Protein AF-A0A382RBB5-F1 (afdb_monomer)

Secondary structure (DSSP, 8-state):
--------SEEEE--SHHHHHHHHHHHHH-TT--EEEE-SSSSTTTTTTTSS-------TTSPTT-HHHHHHHHHHHHHHHHHHHHT-----------

Structure (mmCIF, N/CA/C/O backbone):
data_AF-A0A382RBB5-F1
#
_entry.id   AF-A0A382RBB5-F1
#
loop_
_atom_site.group_PDB
_atom_site.id
_atom_site.type_symbol
_atom_site.label_atom_id
_atom_site.label_alt_id
_atom_site.label_comp_id
_atom_site.label_asym_id
_atom_site.label_entity_id
_atom_site.label_seq_id
_atom_site.pdbx_PDB_ins_code
_atom_site.Cartn_x
_atom_site.Cartn_y
_atom_site.Cartn_z
_atom_site.occupancy
_atom_site.B_iso_or_equiv
_atom_site.auth_seq_id
_atom_site.auth_comp_id
_atom_site.auth_asym_id
_atom_site.auth_atom_id
_atom_site.pdbx_PDB_model_num
ATOM 1 N N . MET A 1 1 ? -29.845 8.118 26.298 1.00 47.34 1 MET A N 1
ATOM 2 C CA . MET A 1 1 ? -28.795 8.586 25.368 1.00 47.3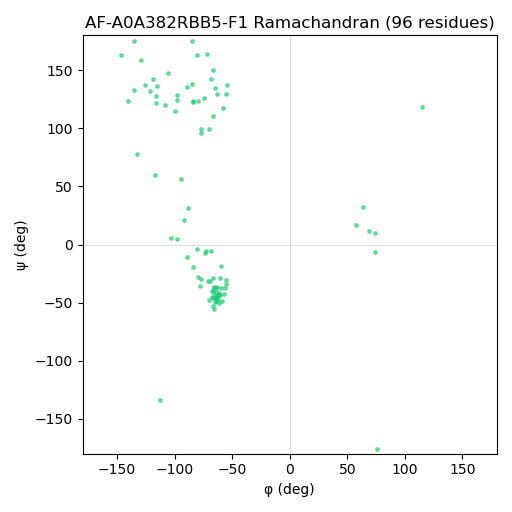4 1 MET A CA 1
ATOM 3 C C . MET A 1 1 ? -27.548 7.788 25.714 1.00 47.34 1 MET A C 1
ATOM 5 O O . MET A 1 1 ? -26.992 8.010 26.780 1.00 47.34 1 MET A O 1
ATOM 9 N N . GLY A 1 2 ? -27.246 6.733 24.952 1.00 50.22 2 GLY A N 1
ATOM 10 C CA . GLY A 1 2 ? -26.164 5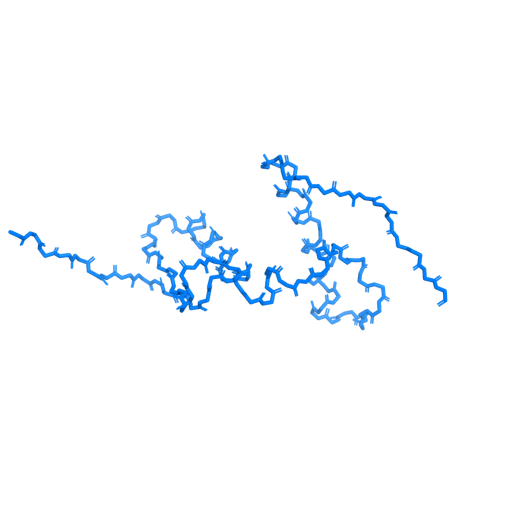.803 25.294 1.00 50.22 2 GLY A CA 1
ATOM 11 C C . GLY A 1 2 ? -24.810 6.506 25.255 1.00 50.22 2 GLY A C 1
ATOM 12 O O . GLY A 1 2 ? -24.540 7.273 24.333 1.00 50.22 2 GLY A O 1
ATOM 13 N N . THR A 1 3 ? -23.981 6.278 26.268 1.00 56.28 3 THR A N 1
ATOM 14 C CA . THR A 1 3 ? -22.579 6.700 26.286 1.00 56.28 3 THR A CA 1
ATOM 15 C C . THR A 1 3 ? -21.866 6.084 25.088 1.00 56.28 3 THR A C 1
ATOM 17 O O . THR A 1 3 ? -21.796 4.863 24.976 1.00 56.28 3 THR A O 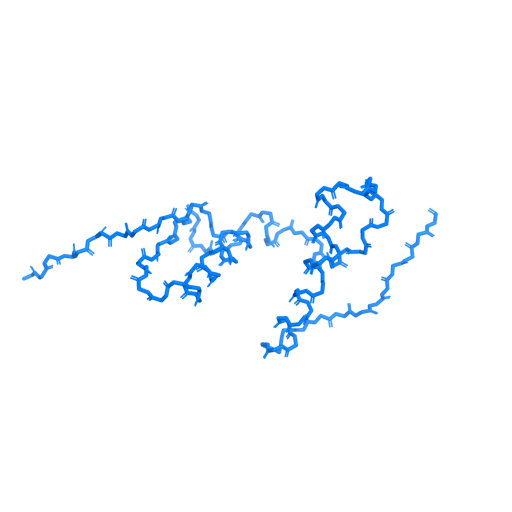1
ATOM 20 N N . ILE A 1 4 ? -21.357 6.918 24.179 1.00 63.81 4 ILE A N 1
ATOM 21 C CA . ILE A 1 4 ? -20.462 6.456 23.116 1.00 63.81 4 ILE A CA 1
ATOM 22 C C . ILE A 1 4 ? -19.177 5.997 23.805 1.00 63.81 4 ILE A C 1
ATOM 24 O O . ILE A 1 4 ? -18.449 6.822 24.358 1.00 63.81 4 ILE A O 1
ATOM 28 N N . ASP A 1 5 ? -18.923 4.692 23.798 1.00 70.19 5 ASP A N 1
ATOM 29 C CA . ASP A 1 5 ? -17.657 4.126 24.249 1.00 70.19 5 ASP A CA 1
ATOM 30 C C . ASP A 1 5 ? -16.576 4.506 23.224 1.00 70.19 5 ASP A C 1
ATOM 32 O O . ASP A 1 5 ? -16.512 3.954 22.128 1.00 70.19 5 ASP A O 1
ATOM 36 N N . LYS A 1 6 ? -15.793 5.547 23.535 1.00 70.75 6 LYS A N 1
ATOM 37 C CA . LYS A 1 6 ? -14.765 6.127 22.648 1.00 70.75 6 LYS A CA 1
ATOM 38 C C . LYS A 1 6 ? -13.377 5.504 22.855 1.00 70.75 6 LYS A C 1
ATOM 40 O O . LYS A 1 6 ? -12.377 6.143 22.533 1.00 70.75 6 LYS A O 1
ATOM 45 N N . GLN A 1 7 ? -13.293 4.305 23.430 1.00 88.69 7 GLN A N 1
ATOM 46 C CA . GLN A 1 7 ? -12.010 3.626 23.605 1.00 88.69 7 GLN A CA 1
ATOM 47 C C . GLN A 1 7 ? -11.613 2.860 22.343 1.00 88.69 7 GLN A C 1
ATOM 49 O O . GLN A 1 7 ? -12.348 1.994 21.868 1.00 88.69 7 GLN A O 1
ATOM 54 N N . TYR A 1 8 ? -10.426 3.187 21.840 1.00 95.19 8 TYR A N 1
ATOM 55 C CA . TYR A 1 8 ? -9.723 2.481 20.775 1.00 95.19 8 TYR A CA 1
ATOM 56 C C . TYR A 1 8 ? -8.395 1.973 21.330 1.00 95.19 8 TYR A C 1
ATOM 58 O O . TYR A 1 8 ? -7.750 2.679 22.106 1.00 95.19 8 TYR A O 1
ATOM 66 N N . ASP A 1 9 ? -7.981 0.781 20.912 1.00 96.62 9 ASP A N 1
ATOM 67 C CA . ASP A 1 9 ? -6.697 0.197 21.310 1.00 96.62 9 ASP A CA 1
ATOM 68 C C . ASP A 1 9 ? -5.543 0.817 20.515 1.00 96.62 9 ASP A C 1
ATOM 70 O O . ASP A 1 9 ? -4.450 1.031 21.039 1.00 96.62 9 ASP A O 1
ATOM 74 N N . VAL A 1 10 ? -5.794 1.131 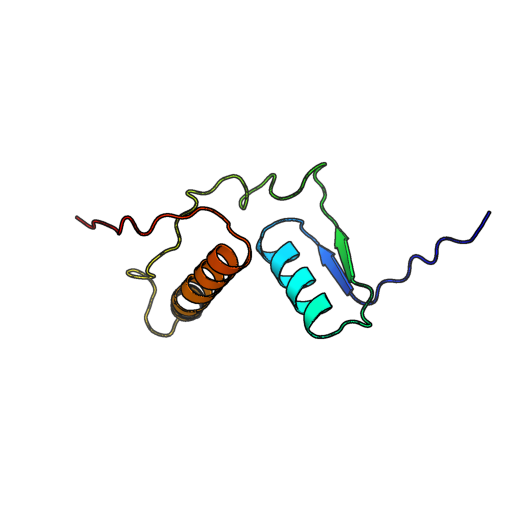19.237 1.00 97.88 10 VAL A N 1
ATOM 75 C CA . VAL A 1 10 ? -4.818 1.750 18.335 1.00 97.88 10 VAL A CA 1
ATOM 76 C C . VAL A 1 10 ? -5.480 2.873 17.550 1.00 97.88 10 VAL A C 1
ATOM 78 O O . VAL A 1 10 ? -6.548 2.703 16.963 1.00 97.88 10 VAL A O 1
ATOM 81 N N . VAL A 1 11 ? -4.809 4.021 17.490 1.00 98.06 11 VAL A N 1
ATOM 82 C CA . VAL A 1 11 ? -5.197 5.141 16.631 1.00 98.06 11 VAL A CA 1
ATOM 83 C C . VAL A 1 11 ? -4.092 5.378 15.610 1.00 98.06 11 VAL A C 1
ATOM 85 O O . VAL A 1 11 ? -2.950 5.650 15.974 1.00 98.06 11 VAL A O 1
ATOM 88 N N . VAL A 1 12 ? -4.435 5.294 14.327 1.00 98.50 12 VAL A N 1
ATOM 89 C CA . VAL A 1 12 ? -3.550 5.626 13.208 1.00 98.50 12 VAL A CA 1
ATOM 90 C C . VAL A 1 12 ? -3.868 7.041 12.738 1.00 98.50 12 VAL A C 1
ATOM 92 O O . VAL A 1 12 ? -5.012 7.361 12.421 1.00 98.50 12 VAL A O 1
ATOM 95 N N . VAL A 1 13 ? -2.859 7.909 12.705 1.00 98.38 13 VAL A N 1
ATOM 96 C CA . VAL A 1 13 ? -3.013 9.305 12.277 1.00 98.38 13 VAL A CA 1
ATOM 97 C C . VAL A 1 13 ? -2.540 9.444 10.830 1.00 98.38 13 VAL A C 1
ATOM 99 O O . VAL A 1 13 ? -1.358 9.268 10.539 1.00 98.38 13 VAL A O 1
ATOM 102 N N . GLY A 1 14 ? -3.471 9.775 9.937 1.00 98.62 14 GLY A N 1
ATOM 103 C CA . GLY A 1 14 ? -3.278 9.956 8.500 1.00 98.62 14 GLY A CA 1
ATOM 104 C C . GLY A 1 14 ? -4.042 8.921 7.668 1.00 98.62 14 GLY A C 1
ATOM 105 O O . GLY A 1 14 ? -3.745 7.732 7.708 1.00 98.62 14 GLY A O 1
ATOM 106 N N . GLY A 1 15 ? -4.971 9.387 6.837 1.00 98.50 15 GLY A N 1
ATOM 107 C CA . GLY A 1 15 ? -5.745 8.620 5.856 1.00 98.50 15 GLY A CA 1
ATOM 108 C C . GLY A 1 15 ? -5.057 8.505 4.491 1.00 98.50 15 GLY A C 1
ATOM 109 O O . GLY A 1 15 ? -5.717 8.487 3.454 1.00 98.50 15 GLY A O 1
ATOM 110 N N . GLY A 1 16 ? -3.723 8.476 4.465 1.00 98.50 16 GLY A N 1
ATOM 111 C CA . GLY A 1 16 ? -2.944 8.126 3.274 1.00 98.50 16 GLY A CA 1
ATOM 112 C C . GLY A 1 16 ? -2.765 6.611 3.132 1.00 98.50 16 GLY A C 1
ATOM 113 O O . GLY A 1 16 ? -3.113 5.850 4.033 1.00 98.50 16 GLY A O 1
ATOM 114 N N . ILE A 1 17 ? -2.150 6.163 2.033 1.00 97.88 17 ILE A N 1
ATOM 115 C CA . ILE A 1 17 ? -1.964 4.729 1.738 1.00 97.88 17 ILE A CA 1
ATOM 116 C C . ILE A 1 17 ? -1.236 3.980 2.857 1.00 97.88 17 ILE A C 1
ATOM 118 O O . ILE A 1 17 ? -1.606 2.860 3.180 1.00 97.88 17 ILE A O 1
ATOM 122 N N . ILE A 1 18 ? -0.243 4.609 3.496 1.00 97.94 18 ILE A N 1
ATOM 123 C CA . ILE A 1 18 ? 0.493 3.994 4.607 1.00 97.94 18 ILE A CA 1
ATOM 124 C C . ILE A 1 18 ? -0.410 3.810 5.827 1.00 97.94 18 ILE A C 1
ATOM 126 O O . ILE A 1 18 ? -0.405 2.735 6.422 1.00 97.94 18 ILE A O 1
ATOM 130 N N . GLY A 1 19 ? -1.201 4.825 6.186 1.00 98.62 19 GLY A N 1
ATOM 131 C CA . GLY A 1 19 ? -2.108 4.739 7.328 1.00 98.62 19 GLY A CA 1
ATOM 132 C C . GLY A 1 19 ? -3.194 3.692 7.103 1.00 98.62 19 GLY A C 1
ATOM 133 O O . GLY A 1 19 ? -3.352 2.789 7.919 1.00 98.62 19 GLY A O 1
ATOM 134 N N . LEU A 1 20 ? -3.857 3.734 5.945 1.00 98.44 20 LEU A N 1
ATOM 135 C CA . LEU A 1 20 ? -4.909 2.777 5.597 1.00 98.44 20 LEU A CA 1
ATOM 136 C C . LEU A 1 20 ? -4.383 1.338 5.488 1.00 98.44 20 LEU A C 1
ATOM 138 O O . LEU A 1 20 ? -5.001 0.433 6.043 1.00 98.44 20 LEU A O 1
ATOM 142 N N . ALA A 1 21 ? -3.226 1.114 4.852 1.00 98.06 21 ALA A N 1
ATOM 143 C CA . ALA A 1 21 ? -2.620 -0.217 4.771 1.00 98.06 21 ALA A CA 1
ATOM 144 C C . ALA A 1 21 ? -2.212 -0.750 6.155 1.00 98.06 21 ALA A C 1
ATOM 146 O O . ALA A 1 21 ? -2.397 -1.932 6.441 1.00 98.06 21 ALA A O 1
ATOM 147 N N . THR A 1 22 ? -1.709 0.124 7.034 1.00 98.31 22 THR A N 1
ATOM 148 C CA . THR A 1 22 ? -1.374 -0.238 8.419 1.00 98.31 22 THR A CA 1
ATOM 149 C C . THR A 1 22 ? -2.626 -0.650 9.189 1.00 98.31 22 THR A C 1
ATOM 151 O O . THR A 1 22 ? -2.644 -1.710 9.808 1.00 98.31 22 THR A O 1
ATOM 154 N N . SER A 1 23 ? -3.697 0.144 9.119 1.00 98.44 23 SER A N 1
ATOM 155 C CA . SER A 1 23 ? -4.967 -0.159 9.790 1.00 98.44 23 SER A CA 1
ATOM 156 C C . SER A 1 23 ? -5.628 -1.425 9.252 1.00 98.44 23 SER A C 1
ATOM 158 O O . SER A 1 23 ? -6.114 -2.243 10.033 1.00 98.44 23 SER A O 1
ATOM 160 N N . MET A 1 24 ? -5.596 -1.629 7.934 1.00 97.81 24 MET A N 1
ATOM 161 C CA . MET A 1 24 ? -6.065 -2.861 7.305 1.00 97.81 24 MET A CA 1
ATOM 162 C C . MET A 1 24 ? -5.295 -4.069 7.846 1.00 97.81 24 MET A C 1
ATOM 164 O O . MET A 1 24 ? -5.903 -5.040 8.286 1.00 97.81 24 MET A O 1
ATOM 168 N N . LYS A 1 25 ? -3.961 -3.996 7.893 1.00 97.88 25 LYS A N 1
ATOM 169 C CA . LYS A 1 25 ? -3.151 -5.116 8.375 1.00 97.88 25 LYS A CA 1
ATOM 170 C C . LYS A 1 25 ? -3.361 -5.395 9.867 1.00 97.88 25 LYS A C 1
ATOM 172 O O . LYS A 1 25 ? -3.488 -6.552 10.251 1.00 97.88 25 LYS A O 1
ATOM 177 N N . LEU A 1 26 ? -3.479 -4.353 10.694 1.00 98.25 26 LEU A N 1
ATOM 178 C CA . LEU A 1 26 ? -3.781 -4.491 12.124 1.00 98.25 26 LEU A CA 1
ATOM 179 C C . LEU A 1 26 ? -5.127 -5.178 12.371 1.00 98.25 26 LEU A C 1
ATOM 181 O O . LEU A 1 26 ? -5.212 -6.054 13.225 1.00 98.25 26 LEU A O 1
ATOM 185 N N . THR A 1 27 ? -6.165 -4.801 11.623 1.00 97.69 27 THR A N 1
ATOM 186 C CA . THR A 1 27 ? -7.502 -5.400 11.773 1.00 97.69 27 THR A CA 1
ATOM 187 C C . THR A 1 27 ? -7.564 -6.840 11.262 1.00 97.69 27 THR A C 1
ATOM 189 O O . THR A 1 27 ? -8.293 -7.649 11.830 1.00 97.69 27 THR A O 1
ATOM 192 N N . GLN A 1 28 ? -6.767 -7.188 10.247 1.00 96.69 28 GLN A N 1
ATOM 193 C CA . GLN A 1 28 ? -6.622 -8.565 9.764 1.00 96.69 28 GLN A CA 1
ATOM 194 C C . GLN A 1 28 ? -5.875 -9.460 10.762 1.00 96.69 28 GLN A C 1
ATOM 196 O O . GLN A 1 28 ? -6.327 -10.566 11.053 1.00 96.69 28 GLN A O 1
ATOM 201 N N . ASP A 1 29 ? -4.742 -8.989 11.289 1.00 98.12 29 ASP A N 1
ATOM 202 C CA . ASP A 1 29 ? -3.874 -9.794 12.158 1.00 98.12 29 ASP A CA 1
ATOM 203 C C . ASP A 1 29 ? -4.392 -9.865 13.602 1.00 98.12 29 ASP A C 1
ATOM 205 O O . ASP A 1 29 ? -4.160 -10.853 14.302 1.00 98.12 29 ASP A O 1
ATOM 209 N N . PHE A 1 30 ? -5.124 -8.839 14.049 1.00 97.75 30 PHE A N 1
ATOM 210 C CA . PHE A 1 30 ? -5.671 -8.743 15.401 1.00 97.75 30 PHE A CA 1
ATOM 211 C C . PHE A 1 30 ? -7.153 -8.325 15.373 1.00 97.75 30 PHE A C 1
ATOM 213 O O . PHE A 1 30 ? -7.483 -7.182 15.697 1.00 97.75 30 PHE A O 1
ATOM 220 N N . PRO A 1 31 ? -8.079 -9.253 15.062 1.00 95.75 31 PRO A N 1
ATOM 221 C CA . PRO A 1 31 ? -9.500 -8.940 14.858 1.00 95.75 31 PRO A CA 1
ATOM 222 C C . PRO A 1 31 ? -10.219 -8.312 16.061 1.00 95.75 31 PRO A C 1
ATOM 224 O O . PRO A 1 31 ? -11.287 -7.727 15.909 1.00 95.75 31 PRO A O 1
ATOM 227 N N . ASN A 1 32 ? -9.647 -8.439 17.261 1.00 95.69 32 ASN A N 1
ATOM 228 C CA . ASN A 1 32 ? -10.210 -7.889 18.493 1.00 95.69 32 ASN A CA 1
ATOM 229 C C . ASN A 1 32 ? -9.752 -6.451 18.788 1.00 95.69 32 ASN A C 1
ATOM 231 O O . ASN A 1 32 ? -10.302 -5.838 19.701 1.00 95.69 32 ASN A O 1
ATOM 235 N N . LEU A 1 33 ? -8.756 -5.916 18.065 1.00 95.75 33 LEU A N 1
ATOM 236 C CA . LEU A 1 33 ? -8.312 -4.536 18.266 1.00 95.75 33 LEU A CA 1
ATOM 237 C C . LEU A 1 33 ? -9.333 -3.558 17.682 1.00 95.75 33 LEU A C 1
ATOM 239 O O . LEU A 1 33 ? -9.645 -3.584 16.489 1.00 95.75 33 LEU A O 1
ATOM 243 N N . LYS A 1 34 ? -9.788 -2.619 18.511 1.00 95.94 34 LYS A N 1
ATOM 244 C CA . LYS A 1 34 ? -10.533 -1.440 18.069 1.00 95.94 34 LYS A CA 1
ATOM 245 C C . LYS A 1 34 ? -9.543 -0.439 17.474 1.00 95.94 34 LYS A C 1
ATOM 247 O O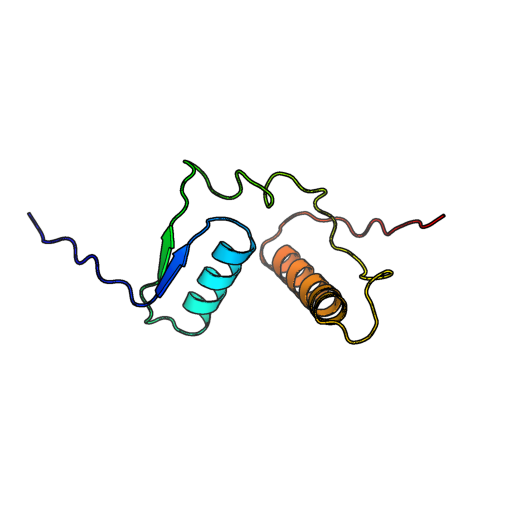 . LYS A 1 34 ? -8.884 0.303 18.204 1.00 95.94 34 LYS A O 1
ATOM 252 N N . VAL A 1 35 ? -9.443 -0.410 16.147 1.00 97.50 35 VAL A N 1
ATOM 253 C CA . VAL A 1 35 ? -8.561 0.513 15.416 1.00 97.50 35 VAL A CA 1
ATOM 254 C C . VAL A 1 35 ? -9.350 1.729 14.927 1.00 97.50 35 VAL A C 1
ATOM 256 O O . VAL A 1 35 ? -10.370 1.578 14.258 1.00 97.50 35 VAL A O 1
ATOM 259 N N . ALA A 1 36 ? -8.863 2.936 15.220 1.00 97.12 36 ALA A N 1
ATOM 260 C CA . ALA A 1 36 ? -9.342 4.177 14.608 1.00 97.12 36 ALA A CA 1
ATOM 261 C C . ALA A 1 36 ? -8.331 4.719 13.594 1.00 97.12 36 ALA A C 1
ATOM 263 O O . ALA A 1 36 ? -7.121 4.617 13.800 1.00 97.12 36 ALA A O 1
ATOM 264 N N . VAL A 1 37 ? -8.832 5.369 12.543 1.00 98.19 37 VAL A N 1
ATOM 265 C CA . VAL A 1 37 ? -8.031 6.202 11.637 1.00 98.19 37 VAL A CA 1
ATOM 266 C C . VAL A 1 37 ? -8.512 7.639 11.755 1.00 98.19 37 VAL A C 1
ATOM 268 O O . VAL A 1 37 ? -9.707 7.902 11.636 1.00 98.19 37 VAL A O 1
ATOM 271 N N . LEU A 1 38 ? -7.588 8.564 11.991 1.00 98.12 38 LEU A N 1
ATOM 272 C CA . LEU A 1 38 ? -7.866 9.996 12.003 1.00 98.12 38 LEU A CA 1
ATOM 273 C C . LEU A 1 38 ? -7.241 10.641 10.770 1.00 98.12 38 LEU A C 1
ATOM 275 O O . LEU A 1 38 ? -6.025 10.607 10.604 1.00 98.12 38 LEU A O 1
ATOM 279 N N . GLU A 1 39 ? -8.065 11.254 9.930 1.00 98.31 39 GLU A N 1
ATOM 280 C CA . GLU A 1 39 ? -7.643 12.084 8.801 1.00 98.31 39 GLU A CA 1
ATOM 281 C C . GLU A 1 39 ? -8.104 13.522 9.063 1.00 98.31 39 GLU A C 1
ATOM 283 O O . GLU A 1 39 ? -9.206 13.743 9.566 1.00 98.31 39 GLU A O 1
ATOM 288 N N . LYS A 1 40 ? -7.230 14.496 8.792 1.00 98.06 40 LYS A N 1
ATOM 289 C CA . LYS A 1 40 ? -7.547 15.918 8.970 1.00 98.06 40 LYS A CA 1
ATOM 290 C C . LYS A 1 40 ? -8.431 16.445 7.838 1.00 98.06 40 LYS A C 1
ATOM 292 O O . LYS A 1 40 ? -9.181 17.394 8.047 1.00 98.06 40 LYS A O 1
ATOM 297 N N . GLU A 1 41 ? -8.297 15.870 6.646 1.00 98.31 41 GLU A N 1
ATOM 298 C CA . GLU A 1 41 ? -9.073 16.233 5.471 1.00 98.31 41 GLU A CA 1
ATOM 299 C C . GLU A 1 41 ? -10.459 15.579 5.497 1.00 98.31 41 GLU A C 1
ATOM 301 O O . GLU A 1 41 ? -10.713 14.621 6.225 1.00 98.31 41 GLU A O 1
ATOM 306 N N . LYS A 1 42 ? -11.379 16.105 4.681 1.00 97.69 42 LYS A N 1
ATOM 307 C CA . LYS A 1 42 ? -12.747 15.567 4.581 1.00 97.69 42 LYS A CA 1
ATOM 308 C C . LYS A 1 42 ? -12.796 14.162 3.982 1.00 97.69 42 LYS A C 1
ATOM 310 O O . LYS A 1 42 ? -13.711 13.410 4.284 1.00 97.69 42 LYS A O 1
ATOM 315 N N . GLU A 1 43 ? -11.825 13.848 3.135 1.00 97.94 43 GLU A N 1
ATOM 316 C CA . GLU A 1 43 ? -11.712 12.594 2.400 1.00 97.94 43 GLU A CA 1
ATOM 317 C C . GLU A 1 43 ? -10.306 12.020 2.594 1.00 97.94 43 GLU A C 1
ATOM 319 O O . GLU A 1 43 ? -9.353 12.744 2.898 1.00 97.94 43 GLU A O 1
ATOM 324 N N . VAL A 1 44 ? -10.152 10.717 2.376 1.00 98.44 44 VAL A N 1
ATOM 325 C CA . VAL A 1 44 ? -8.836 10.066 2.389 1.00 98.44 44 VAL A CA 1
ATOM 326 C C . VAL A 1 44 ? -8.007 10.448 1.160 1.00 98.44 44 VAL A C 1
ATOM 328 O O . VAL A 1 44 ? -8.519 10.955 0.159 1.00 98.44 44 VAL A O 1
ATOM 331 N N . ALA A 1 45 ? -6.699 10.195 1.236 1.00 97.75 45 ALA A N 1
ATOM 332 C CA . ALA A 1 45 ? -5.754 10.357 0.130 1.00 97.75 45 ALA A CA 1
ATOM 333 C C . ALA A 1 45 ? -5.661 11.767 -0.498 1.00 97.75 45 ALA A C 1
ATOM 335 O O . ALA A 1 45 ? -5.055 11.917 -1.552 1.00 97.75 45 ALA A O 1
ATOM 336 N N . GLN A 1 46 ? -6.140 12.825 0.161 1.00 98.25 46 GLN A N 1
ATOM 337 C CA . GLN A 1 46 ? -6.117 14.199 -0.374 1.00 98.25 46 GLN A CA 1
ATOM 338 C C . GLN A 1 46 ? -4.709 14.831 -0.491 1.00 98.25 46 GLN A C 1
ATOM 340 O O . GLN A 1 46 ? -4.565 15.919 -1.035 1.00 98.25 46 GLN A O 1
ATOM 345 N N . HIS A 1 47 ? -3.654 14.163 -0.006 1.00 97.00 47 HIS A N 1
ATOM 346 C CA . HIS A 1 47 ? -2.255 14.629 -0.065 1.00 97.00 47 HIS A CA 1
ATOM 347 C C . HIS A 1 47 ? -1.407 13.744 -0.995 1.00 97.00 47 HIS A C 1
ATOM 349 O O . HIS A 1 47 ? -1.837 13.419 -2.099 1.00 97.00 47 HIS A O 1
ATOM 355 N N . GLN A 1 48 ? -0.202 13.332 -0.580 1.00 97.75 48 GLN A N 1
ATOM 356 C CA . GLN A 1 48 ? 0.765 12.608 -1.423 1.00 97.75 48 GLN A CA 1
ATOM 357 C C . GLN A 1 48 ? 0.206 11.319 -2.052 1.00 97.75 48 GLN A C 1
ATOM 359 O O . GLN A 1 48 ? 0.569 10.974 -3.173 1.00 97.75 48 GLN A O 1
ATOM 364 N N . THR A 1 49 ? -0.686 10.603 -1.360 1.00 97.81 49 THR A N 1
ATOM 365 C CA . THR A 1 49 ? -1.296 9.368 -1.881 1.00 97.81 49 THR A CA 1
ATOM 366 C C . THR A 1 49 ? -2.202 9.604 -3.090 1.00 97.81 49 THR A C 1
ATOM 368 O O . THR A 1 49 ? -2.181 8.786 -4.002 1.00 97.81 49 THR A O 1
ATOM 371 N N . GLY A 1 50 ? -2.965 10.697 -3.130 1.00 97.31 50 GLY A N 1
ATOM 372 C CA . GLY A 1 50 ? -3.783 11.053 -4.295 1.00 97.31 50 GLY A CA 1
ATOM 373 C C . GLY A 1 50 ? -3.005 11.808 -5.373 1.00 97.31 50 GLY A C 1
ATOM 374 O O . GLY A 1 50 ? -3.422 11.831 -6.523 1.00 97.31 50 GLY A O 1
ATOM 375 N N . HIS A 1 51 ? -1.855 12.392 -5.020 1.00 97.75 51 HIS A N 1
ATOM 376 C CA . HIS A 1 51 ? -1.044 13.239 -5.899 1.00 97.75 51 HIS A CA 1
ATOM 377 C C . HIS A 1 51 ? 0.344 12.634 -6.159 1.00 97.75 51 HIS A C 1
ATOM 379 O O . HIS A 1 51 ? 1.376 13.227 -5.838 1.00 97.75 51 HIS A O 1
ATOM 385 N N . ASN A 1 52 ? 0.381 11.431 -6.730 1.00 97.62 52 ASN A N 1
ATOM 386 C CA . ASN A 1 52 ? 1.608 10.795 -7.216 1.00 97.62 52 ASN A CA 1
ATOM 387 C C . ASN A 1 52 ? 1.382 10.179 -8.605 1.00 97.62 52 ASN A C 1
ATOM 389 O O . ASN A 1 52 ? 0.274 10.196 -9.130 1.00 97.62 52 ASN A O 1
ATOM 393 N N . SER A 1 53 ? 2.441 9.654 -9.217 1.00 96.50 53 SER A N 1
ATOM 394 C CA . SER A 1 53 ? 2.392 9.112 -10.580 1.00 96.50 53 SER A CA 1
ATOM 395 C C . SER A 1 53 ? 1.672 7.765 -10.710 1.00 96.50 53 SER A C 1
ATOM 397 O O . SER A 1 53 ? 1.528 7.281 -11.829 1.00 96.50 53 SER A O 1
ATOM 399 N N . GLY A 1 54 ? 1.286 7.121 -9.602 1.00 95.56 54 GLY A N 1
ATOM 400 C CA . GLY A 1 54 ? 0.668 5.792 -9.606 1.00 95.56 54 GLY A CA 1
ATOM 401 C C . GLY A 1 54 ? 1.609 4.655 -10.024 1.00 95.56 54 GLY A C 1
ATOM 402 O O . GLY A 1 54 ? 1.157 3.544 -10.281 1.00 95.56 54 GLY A O 1
ATOM 403 N N . VAL A 1 55 ? 2.921 4.904 -10.115 1.00 97.00 55 VAL A N 1
ATOM 404 C CA . VAL A 1 55 ? 3.888 3.918 -10.620 1.00 97.00 55 VAL A CA 1
ATOM 405 C C . VAL A 1 55 ? 4.242 2.885 -9.550 1.00 97.00 55 VAL A C 1
ATOM 407 O O . VAL A 1 55 ? 4.814 3.212 -8.508 1.00 97.00 55 VAL A O 1
ATOM 410 N N . ILE A 1 56 ? 4.031 1.607 -9.867 1.00 96.81 56 ILE A N 1
ATOM 411 C CA . ILE A 1 56 ? 4.622 0.489 -9.123 1.00 96.81 56 ILE A CA 1
ATOM 412 C C . ILE A 1 56 ? 6.091 0.363 -9.549 1.00 96.81 56 ILE A C 1
ATOM 414 O O . ILE A 1 56 ? 6.422 -0.199 -10.592 1.00 96.81 56 ILE A O 1
ATOM 418 N N . HIS A 1 57 ? 6.992 0.959 -8.770 1.00 96.44 57 HIS A N 1
ATOM 419 C CA . HIS A 1 57 ? 8.400 1.070 -9.146 1.00 96.44 57 HIS A CA 1
ATOM 420 C C . HIS A 1 57 ? 9.137 -0.282 -9.161 1.00 96.44 57 HIS A C 1
ATOM 422 O O . HIS A 1 57 ? 8.989 -1.106 -8.266 1.00 96.44 57 HIS A O 1
ATOM 428 N N . ALA A 1 58 ? 10.035 -0.456 -10.138 1.00 92.69 58 ALA A N 1
ATOM 429 C CA . ALA A 1 58 ? 10.934 -1.614 -10.242 1.00 92.69 58 ALA A CA 1
ATOM 430 C C . ALA A 1 58 ? 12.184 -1.534 -9.334 1.00 92.69 58 ALA A C 1
ATOM 432 O O . ALA A 1 58 ? 12.997 -2.450 -9.318 1.00 92.69 58 ALA A O 1
ATOM 433 N N . GLY A 1 59 ? 12.390 -0.422 -8.616 1.00 93.62 59 GLY A N 1
ATOM 434 C CA . GLY A 1 59 ? 13.489 -0.277 -7.648 1.00 93.62 59 GLY A CA 1
ATOM 435 C C . GLY A 1 59 ? 14.904 -0.079 -8.217 1.00 93.62 59 GLY A C 1
ATOM 436 O O . GLY A 1 59 ? 15.859 -0.088 -7.452 1.00 93.62 59 GLY A O 1
ATOM 437 N N . ILE A 1 60 ? 15.046 0.160 -9.527 1.00 91.88 60 ILE A N 1
ATOM 438 C CA . ILE A 1 60 ? 16.327 0.141 -10.275 1.00 91.88 60 ILE A CA 1
ATOM 439 C C . ILE A 1 60 ? 17.421 1.072 -9.704 1.00 91.88 60 ILE A C 1
ATOM 441 O O . ILE A 1 60 ? 18.601 0.767 -9.816 1.00 91.88 60 ILE A O 1
ATOM 445 N N . TYR A 1 61 ? 17.049 2.192 -9.077 1.00 93.75 61 TYR A N 1
ATOM 446 C CA . TYR A 1 61 ? 17.999 3.198 -8.567 1.00 93.75 61 TYR A CA 1
ATOM 447 C C . TYR A 1 61 ? 18.207 3.162 -7.050 1.00 93.75 61 TYR A C 1
ATOM 449 O O . TYR A 1 61 ? 18.833 4.062 -6.489 1.00 93.75 61 TYR A O 1
ATOM 457 N N . TYR A 1 62 ? 17.625 2.195 -6.344 1.00 95.56 62 TYR A N 1
ATOM 458 C CA . TYR A 1 62 ? 17.746 2.147 -4.891 1.00 95.56 62 TYR A CA 1
ATOM 459 C C . TYR A 1 62 ? 19.040 1.445 -4.491 1.00 95.56 62 TYR A C 1
ATOM 461 O O . TYR A 1 62 ? 19.410 0.432 -5.077 1.00 95.56 62 TYR A O 1
ATOM 469 N N . ALA A 1 63 ? 19.727 1.989 -3.482 1.00 96.38 63 ALA A N 1
ATOM 470 C CA . ALA A 1 63 ? 20.964 1.403 -2.981 1.00 96.38 63 ALA A CA 1
ATOM 471 C C . ALA A 1 63 ? 20.726 -0.068 -2.574 1.00 96.38 63 ALA A C 1
ATOM 473 O O . ALA A 1 63 ? 19.768 -0.329 -1.827 1.00 96.38 63 ALA A O 1
ATOM 474 N N . PRO A 1 64 ? 21.557 -1.022 -3.035 1.00 94.69 64 PRO A N 1
ATOM 475 C CA . PRO A 1 64 ? 21.418 -2.429 -2.672 1.00 94.69 64 PRO A CA 1
ATOM 476 C C . PRO A 1 64 ? 21.394 -2.629 -1.153 1.00 94.69 64 PRO A C 1
ATOM 478 O O . PRO A 1 64 ? 22.137 -1.981 -0.420 1.00 94.69 64 PRO A O 1
ATOM 481 N N . GLY A 1 65 ? 20.502 -3.498 -0.675 1.00 93.69 65 GLY A N 1
ATOM 482 C CA . GLY A 1 65 ? 20.314 -3.772 0.755 1.00 93.69 65 GLY A CA 1
ATOM 483 C C 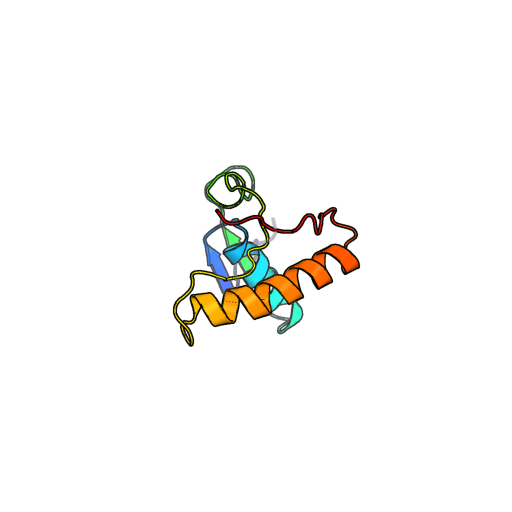. GLY A 1 65 ? 19.597 -2.671 1.548 1.00 93.69 65 GLY A C 1
ATOM 484 O O . GLY A 1 65 ? 19.258 -2.892 2.709 1.00 93.69 65 GLY A O 1
ATOM 485 N N . SER A 1 66 ? 19.316 -1.504 0.953 1.00 97.69 66 SER A N 1
ATOM 486 C CA . SER A 1 66 ? 18.535 -0.465 1.629 1.00 97.69 66 SER A CA 1
ATOM 487 C C . SER A 1 66 ? 17.093 -0.911 1.863 1.00 97.69 66 SER A C 1
ATOM 489 O O . SER A 1 66 ? 16.497 -1.618 1.048 1.00 97.69 66 SER A O 1
ATOM 491 N N . GLN A 1 67 ? 16.474 -0.401 2.929 1.00 97.31 67 GLN A N 1
ATOM 492 C CA . GLN A 1 67 ? 15.060 -0.679 3.193 1.00 97.31 67 GLN A CA 1
ATOM 493 C C . GLN A 1 67 ? 14.149 -0.195 2.066 1.00 97.31 67 GLN A C 1
ATOM 495 O O . GLN A 1 67 ? 13.131 -0.817 1.791 1.00 97.31 67 GLN A O 1
ATOM 500 N N . LYS A 1 68 ? 14.546 0.853 1.335 1.00 96.44 68 LYS A N 1
ATOM 501 C CA . LYS A 1 68 ? 13.815 1.296 0.147 1.00 96.44 68 LYS A CA 1
ATOM 502 C C . LYS A 1 68 ? 13.858 0.251 -0.971 1.00 96.44 68 LYS A C 1
ATOM 504 O O . LYS A 1 68 ? 12.823 -0.013 -1.572 1.00 96.44 68 LYS A O 1
ATOM 509 N N . ALA A 1 69 ? 15.015 -0.363 -1.229 1.00 96.75 69 ALA A N 1
ATOM 510 C CA . ALA A 1 69 ? 15.135 -1.461 -2.191 1.00 96.75 69 ALA A CA 1
ATOM 511 C C . ALA A 1 69 ? 14.298 -2.678 -1.758 1.00 96.75 69 ALA A C 1
ATOM 513 O O . ALA A 1 69 ? 13.495 -3.180 -2.547 1.00 96.75 69 ALA A O 1
ATOM 514 N N . ASN A 1 70 ? 14.418 -3.080 -0.489 1.00 95.88 70 ASN A N 1
ATOM 515 C CA . ASN A 1 70 ? 13.703 -4.231 0.067 1.00 95.88 70 ASN A CA 1
ATOM 516 C C . ASN A 1 70 ? 12.178 -4.034 0.007 1.00 95.88 70 ASN A C 1
ATOM 518 O O . ASN A 1 70 ? 11.461 -4.879 -0.528 1.00 95.88 70 ASN A O 1
ATOM 522 N N . PHE A 1 71 ? 11.676 -2.891 0.487 1.00 97.12 71 PHE A N 1
ATOM 523 C CA . PHE A 1 71 ? 10.245 -2.585 0.470 1.00 97.12 71 PHE A CA 1
ATOM 524 C C . PHE A 1 71 ? 9.701 -2.341 -0.936 1.00 97.12 71 PHE A C 1
ATOM 526 O O . PHE A 1 71 ? 8.554 -2.684 -1.191 1.00 97.12 71 PHE A O 1
ATOM 533 N N . CYS A 1 72 ? 10.495 -1.801 -1.865 1.00 97.31 72 CYS A N 1
ATOM 534 C CA . CYS A 1 72 ? 10.056 -1.635 -3.250 1.00 97.31 72 CYS A CA 1
ATOM 535 C C . CYS A 1 72 ? 9.796 -2.981 -3.930 1.00 97.31 72 CYS A C 1
ATOM 537 O O . CYS A 1 72 ? 8.760 -3.151 -4.569 1.00 97.31 72 CYS A O 1
ATOM 539 N N . SER A 1 73 ? 10.723 -3.932 -3.784 1.00 94.88 73 SER A N 1
ATOM 540 C CA . SER A 1 73 ? 10.598 -5.253 -4.404 1.00 94.88 73 SER A CA 1
ATOM 541 C C . SER A 1 73 ? 9.420 -6.031 -3.810 1.00 94.88 73 SER A C 1
ATOM 543 O O . SER A 1 73 ? 8.487 -6.404 -4.526 1.00 94.88 73 SER A O 1
ATOM 545 N N . THR A 1 74 ? 9.409 -6.197 -2.483 1.00 96.75 74 THR A N 1
ATOM 546 C CA . THR A 1 74 ? 8.357 -6.950 -1.788 1.00 96.75 74 THR A CA 1
ATOM 547 C C . THR A 1 74 ? 7.004 -6.248 -1.889 1.00 96.75 74 THR A C 1
ATOM 549 O O . THR A 1 74 ? 6.006 -6.878 -2.232 1.00 96.75 74 THR A O 1
ATOM 552 N N . GLY A 1 75 ? 6.961 -4.934 -1.655 1.00 97.31 75 GLY A N 1
ATOM 553 C CA . GLY A 1 75 ? 5.733 -4.140 -1.712 1.00 97.31 75 GLY A CA 1
ATOM 554 C C . GLY A 1 75 ? 5.137 -4.070 -3.114 1.00 97.31 75 GLY A C 1
ATOM 555 O O . GLY A 1 75 ? 3.924 -4.159 -3.257 1.00 97.31 75 GLY A O 1
ATOM 556 N N . GLY A 1 76 ? 5.970 -4.002 -4.159 1.00 97.19 76 GLY A N 1
ATOM 557 C CA . GLY A 1 76 ? 5.495 -4.048 -5.539 1.00 97.19 76 GLY A CA 1
ATOM 558 C C . GLY A 1 76 ? 4.810 -5.371 -5.883 1.00 97.19 76 GLY A C 1
ATOM 559 O O . GLY A 1 76 ? 3.821 -5.364 -6.609 1.00 97.19 76 GLY A O 1
ATOM 560 N N . LYS A 1 77 ? 5.297 -6.503 -5.351 1.00 97.25 77 LYS A N 1
ATOM 561 C CA . LYS A 1 77 ? 4.614 -7.795 -5.501 1.00 97.25 77 LYS A CA 1
ATOM 562 C C . LYS A 1 77 ? 3.276 -7.804 -4.757 1.00 97.25 77 LYS A C 1
ATOM 564 O O . LYS A 1 77 ? 2.260 -8.085 -5.378 1.00 97.25 77 LYS A O 1
ATOM 569 N N . LEU A 1 78 ? 3.283 -7.455 -3.470 1.00 97.62 78 LEU A N 1
ATOM 570 C CA . LEU A 1 78 ? 2.080 -7.461 -2.631 1.00 97.62 78 LEU A CA 1
ATOM 571 C C . LEU A 1 78 ? 0.984 -6.536 -3.171 1.00 97.62 78 LEU A C 1
ATOM 573 O O . LEU A 1 78 ? -0.189 -6.877 -3.103 1.00 97.62 78 LEU A O 1
ATOM 577 N N . LEU A 1 79 ? 1.359 -5.381 -3.726 1.00 97.75 79 LEU A N 1
ATOM 578 C CA . LEU A 1 79 ? 0.402 -4.446 -4.310 1.00 97.75 79 LEU A CA 1
ATOM 579 C C . LEU A 1 79 ? -0.262 -5.015 -5.567 1.00 97.75 79 LEU A C 1
ATOM 581 O O . LEU A 1 79 ? -1.461 -4.837 -5.730 1.00 97.75 79 LEU A O 1
ATOM 585 N N . ARG A 1 80 ? 0.485 -5.719 -6.429 1.00 97.75 80 ARG A N 1
ATOM 586 C CA . ARG A 1 80 ? -0.110 -6.400 -7.591 1.00 97.75 80 ARG A CA 1
ATOM 587 C C . ARG A 1 80 ? -1.052 -7.516 -7.159 1.00 97.75 80 ARG A C 1
ATOM 589 O O . ARG A 1 80 ? -2.177 -7.537 -7.629 1.00 97.75 80 ARG A O 1
ATOM 596 N N . ASP A 1 81 ? -0.629 -8.350 -6.205 1.00 97.94 81 ASP A N 1
ATOM 597 C CA . ASP A 1 81 ? -1.484 -9.413 -5.659 1.00 97.94 81 ASP A CA 1
ATOM 598 C C . ASP A 1 81 ? -2.790 -8.825 -5.074 1.00 97.94 81 ASP A C 1
ATOM 600 O O . ASP A 1 81 ? -3.874 -9.342 -5.326 1.00 97.94 81 ASP A O 1
ATOM 604 N N . PHE A 1 82 ? -2.699 -7.705 -4.344 1.00 97.75 82 PHE A N 1
ATOM 605 C CA . PHE A 1 82 ? -3.861 -6.978 -3.823 1.00 97.75 82 PHE A CA 1
ATOM 606 C C . PHE A 1 82 ? -4.749 -6.434 -4.951 1.00 97.75 82 PHE A C 1
ATOM 608 O O . PHE A 1 82 ? -5.971 -6.547 -4.899 1.00 97.75 82 PHE A O 1
ATOM 615 N N . CYS A 1 83 ? -4.155 -5.847 -5.990 1.00 98.19 83 CYS A N 1
ATOM 616 C CA . CYS A 1 83 ? -4.916 -5.372 -7.137 1.00 98.19 83 CYS A CA 1
ATOM 617 C C . CYS A 1 83 ? -5.649 -6.514 -7.856 1.00 98.19 83 CYS A C 1
ATOM 619 O O . CYS A 1 83 ? -6.818 -6.344 -8.193 1.00 98.19 83 CYS A O 1
ATOM 621 N N . ASP A 1 84 ? -5.001 -7.666 -8.032 1.00 98.19 84 ASP A N 1
ATOM 622 C CA . ASP A 1 84 ? -5.604 -8.860 -8.631 1.00 98.19 84 ASP A CA 1
ATOM 623 C C . ASP A 1 84 ? -6.769 -9.392 -7.779 1.00 98.19 84 ASP A C 1
ATOM 625 O O . ASP A 1 84 ? -7.845 -9.671 -8.309 1.00 98.19 84 ASP A O 1
ATOM 629 N N . GLU A 1 85 ? -6.585 -9.484 -6.457 1.00 98.12 85 GLU A N 1
ATOM 630 C CA . GLU A 1 85 ? -7.604 -9.964 -5.510 1.00 98.12 85 GLU A CA 1
ATOM 631 C C . GLU A 1 85 ? -8.866 -9.089 -5.515 1.00 98.12 85 GLU A C 1
ATOM 633 O O . GLU A 1 85 ? -9.983 -9.607 -5.534 1.00 98.12 85 GLU A O 1
ATOM 638 N N . TYR A 1 86 ? -8.696 -7.764 -5.525 1.00 97.94 86 TYR A N 1
ATOM 639 C CA . TYR A 1 86 ? -9.802 -6.807 -5.428 1.00 97.94 86 TYR A CA 1
ATOM 640 C C . TYR A 1 86 ? -10.259 -6.242 -6.782 1.00 97.94 86 TYR A C 1
ATOM 642 O O . TYR A 1 86 ? -11.119 -5.359 -6.814 1.00 97.94 86 TYR A O 1
ATOM 650 N N . GLY A 1 87 ? -9.709 -6.727 -7.900 1.00 98.00 87 GLY A N 1
ATOM 651 C CA . GLY A 1 87 ? -10.066 -6.267 -9.246 1.00 98.00 87 GLY A CA 1
ATOM 652 C C . GLY A 1 87 ? -9.719 -4.796 -9.513 1.00 98.00 87 GLY A C 1
ATOM 653 O O . GLY A 1 87 ? -10.440 -4.106 -10.236 1.00 98.00 87 GLY A O 1
ATOM 654 N N . ILE A 1 88 ? -8.639 -4.293 -8.913 1.00 97.94 88 ILE A N 1
ATOM 655 C CA . ILE A 1 88 ? -8.160 -2.921 -9.103 1.00 97.94 88 ILE A CA 1
ATOM 656 C C . ILE A 1 88 ? -7.307 -2.875 -10.367 1.00 97.94 88 ILE A C 1
ATOM 658 O O . ILE A 1 88 ? -6.295 -3.564 -10.474 1.00 97.94 88 ILE A O 1
ATOM 662 N N . ALA A 1 89 ? -7.690 -2.026 -11.317 1.00 97.88 89 ALA A N 1
ATOM 663 C CA . ALA A 1 89 ? -6.964 -1.890 -12.571 1.00 97.88 89 ALA A CA 1
ATOM 664 C C . ALA A 1 89 ? -5.531 -1.366 -12.356 1.00 97.88 89 ALA A C 1
ATOM 666 O O . ALA A 1 89 ? -5.321 -0.325 -11.731 1.00 97.88 89 ALA A O 1
ATOM 667 N N . TYR A 1 90 ? -4.559 -2.060 -12.944 1.00 97.69 90 TYR A N 1
ATOM 668 C CA . TYR A 1 90 ? -3.182 -1.606 -13.121 1.00 97.69 90 TYR A CA 1
ATOM 669 C C . TYR A 1 90 ? -2.626 -2.161 -14.440 1.00 97.69 90 TYR A C 1
ATOM 671 O O . TYR A 1 90 ? -3.184 -3.101 -15.004 1.00 97.69 90 TYR A O 1
ATOM 679 N N . ASP A 1 91 ? -1.533 -1.580 -14.939 1.00 97.12 91 ASP A N 1
ATOM 680 C CA . ASP A 1 91 ? -0.887 -2.008 -16.184 1.00 97.12 91 ASP A CA 1
ATOM 681 C C . ASP A 1 91 ? 0.603 -2.307 -15.963 1.00 97.12 91 ASP A C 1
ATOM 683 O O . ASP A 1 91 ? 1.321 -1.559 -15.294 1.00 97.12 91 ASP A O 1
ATOM 687 N N . MET A 1 92 ? 1.075 -3.403 -16.556 1.00 95.69 92 MET A N 1
ATOM 688 C CA . MET A 1 92 ? 2.479 -3.812 -16.578 1.00 95.69 92 MET A CA 1
ATOM 689 C C . MET A 1 92 ? 3.160 -3.322 -17.861 1.00 95.69 92 MET A C 1
ATOM 691 O O . MET A 1 92 ? 3.765 -4.095 -18.602 1.00 95.6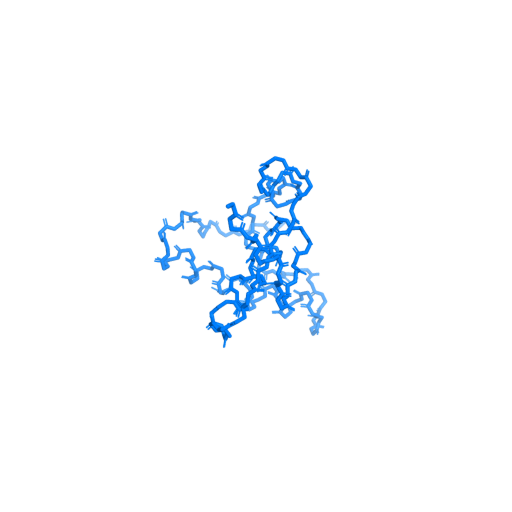9 92 MET A O 1
ATOM 695 N N . CYS A 1 93 ? 3.108 -2.011 -18.096 1.00 95.62 93 CYS A N 1
ATOM 696 C CA . CYS A 1 93 ? 3.615 -1.368 -19.314 1.00 95.62 93 CYS A CA 1
ATOM 697 C C . CYS A 1 93 ? 5.152 -1.298 -19.419 1.00 95.62 93 CYS A C 1
ATOM 699 O O . CYS A 1 93 ? 5.697 -0.882 -20.442 1.00 95.62 93 CYS A O 1
ATOM 701 N N . GLY A 1 94 ? 5.869 -1.716 -18.373 1.00 93.75 94 GLY A N 1
ATOM 702 C CA . GLY A 1 94 ? 7.326 -1.649 -18.306 1.00 93.75 94 GLY A CA 1
ATOM 703 C C . GLY A 1 94 ? 7.862 -0.238 -18.039 1.00 93.75 94 GLY A C 1
ATOM 704 O O . GLY A 1 94 ? 7.127 0.711 -17.782 1.00 93.75 94 GLY A O 1
ATOM 705 N N . LYS A 1 95 ? 9.192 -0.102 -18.044 1.00 92.75 95 LYS A N 1
ATOM 706 C CA . LYS A 1 95 ? 9.885 1.176 -17.836 1.00 92.75 95 LYS A CA 1
ATOM 707 C C . LYS A 1 95 ? 11.082 1.275 -18.775 1.00 92.75 95 LYS A C 1
ATOM 709 O O . LYS A 1 95 ? 11.979 0.441 -18.698 1.00 92.75 95 LYS A O 1
ATOM 714 N N . LEU A 1 96 ? 11.121 2.325 -19.592 1.00 94.81 96 LEU A N 1
ATOM 715 C CA . LEU A 1 96 ? 12.296 2.688 -20.383 1.00 94.81 96 LEU A CA 1
ATOM 716 C C . LEU A 1 96 ? 13.198 3.632 -19.577 1.00 94.81 96 LEU A C 1
ATOM 718 O O . LEU A 1 96 ? 12.718 4.567 -18.935 1.00 94.81 96 LEU A O 1
ATOM 722 N N . ILE A 1 97 ? 14.502 3.371 -19.605 1.00 92.75 97 ILE A N 1
ATOM 723 C CA . ILE A 1 97 ? 15.545 4.228 -19.037 1.00 92.75 97 ILE A CA 1
ATOM 724 C C . ILE A 1 97 ? 16.482 4.596 -20.183 1.00 92.75 97 ILE A C 1
ATOM 726 O O . ILE A 1 97 ? 16.885 3.711 -20.937 1.00 92.75 97 ILE A O 1
ATOM 730 N N . VAL A 1 98 ? 16.794 5.885 -20.302 1.00 92.00 98 VAL A N 1
ATOM 731 C CA . VAL A 1 98 ? 17.715 6.457 -21.294 1.00 92.00 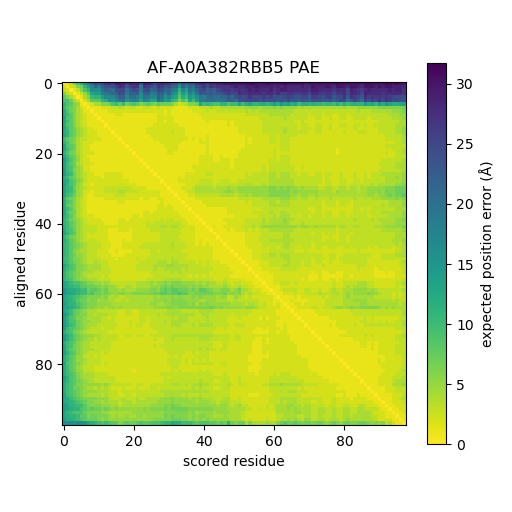98 VAL A CA 1
ATOM 732 C C . VAL A 1 98 ? 18.892 7.119 -20.602 1.00 92.00 98 VAL A C 1
ATOM 734 O O . VAL A 1 98 ? 18.682 7.653 -19.487 1.00 92.00 98 VAL A O 1
#

Radius of gyration: 17.16 Å; Cα contacts (8 Å, |Δi|>4): 85; chains: 1; bounding box: 50×26×48 Å

Organism: NCBI:txid408172

Solvent-accessible surface area (backbone atoms only — not comparable to full-atom values): 6299 Å² total; per-residue (Å²): 132,83,81,80,82,84,81,58,80,41,78,39,80,39,41,30,63,70,34,49,53,50,52,52,49,48,44,69,77,36,74,85,56,43,72,45,76,48,50,94,55,98,56,66,28,82,52,68,65,64,65,61,90,82,73,79,56,88,42,86,86,44,59,87,90,34,68,67,28,54,48,30,56,55,46,41,50,54,50,48,55,50,24,65,76,70,70,51,90,80,79,89,84,76,83,90,86,134

InterPro domains:
  IPR006076 FAD dependent oxidoreductase [PF01266] (9-98)
  IPR036188 FAD/NAD(P)-binding domain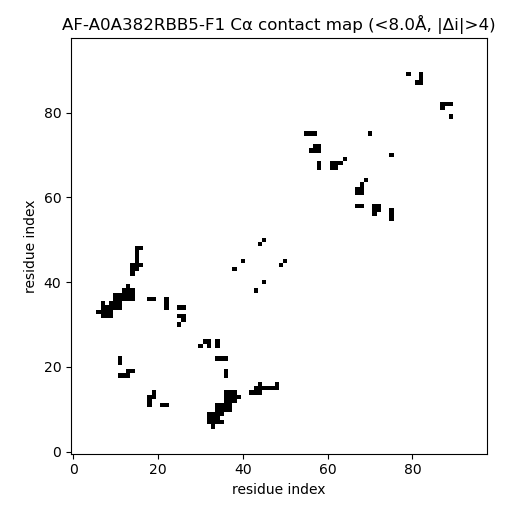 superfamily [G3DSA:3.50.50.60] (5-98)
  IPR036188 FAD/NAD(P)-binding domain superfamily [SSF51905] (7-98)

Foldseek 3Di:
DDDDPPDFPEEQEALAPVSVVVQVVCCVVPVPGRYHYDHPDPDGPPPPRVPDPPDLDPLPPPDPPDPSSVCSPVVSVVVVVVCVVVVPDDDPPDDDDD

Nearest PDB structures (foldseek):
  8w7f-assembly1_D  TM=9.813E-01  e=1.679E-06  Drosophila melanogaster
  8w7f-assembly1_B  TM=9.836E-01  e=1.795E-06  Drosophila melanogaster
  8w7f-assembly1_C  TM=9.809E-01  e=3.279E-06  Drosophila melanogaster
  8w78-assembly1_B  TM=9.804E-01  e=2.868E-06  Drosophila melanogaster
  8w7f-assembly1_A  TM=9.826E-01  e=2.868E-06  Drosophila melanogaster

pLDDT: mean 94.56, std 9.34, range [47.34, 98.62]

Mean predicted aligned error: 4.26 Å

Sequence (98 aa):
MGTIDKQYDVVVVGGGIIGLATSMKLTQDFPNLKVAVLEKEKEVAQHQTGHNSGVIHAGIYYAPGSQKANFCSTGGKLLRDFCDEYGIAYDMCGKLIV